Protein AF-C1MSH3-F1 (afdb_monomer_lite)

Foldseek 3Di:
DPPDCPQAQQAEDDPVDQDPAQDLDQHSGGGHAHYPPDSGGDFLQNLQVSLQHDSPDDDDDDRSVSSVCSRPDHRPVVVVVVVVVD

Secondary structure (DSSP, 8-state):
-------STTPBPPSSS--S---S---TTSS--B-TTSSSBPPHHHHHHHTT--TT----S-HHHHHHHHHHSPPHHHHHHHHH--

Structure (mmCIF, N/CA/C/O backbone):
data_AF-C1MSH3-F1
#
_entry.id   AF-C1MSH3-F1
#
loop_
_atom_site.group_PDB
_atom_site.id
_atom_site.type_symbol
_atom_site.label_atom_id
_atom_site.label_alt_id
_atom_site.label_comp_id
_atom_site.label_asym_id
_atom_site.label_entity_id
_atom_site.label_seq_id
_atom_site.pdbx_PDB_ins_code
_atom_site.Cartn_x
_atom_site.Cartn_y
_atom_site.Cartn_z
_atom_site.occupancy
_atom_site.B_iso_or_equiv
_atom_site.auth_seq_id
_atom_site.auth_comp_id
_atom_site.auth_asym_id
_atom_site.auth_atom_id
_atom_site.pdbx_PDB_model_num
ATOM 1 N N . MET A 1 1 ? -6.511 -26.747 -9.405 1.00 37.09 1 MET A N 1
ATOM 2 C CA . MET A 1 1 ? -5.099 -26.740 -8.965 1.00 37.09 1 MET A CA 1
ATOM 3 C C . MET A 1 1 ? -4.995 -25.783 -7.787 1.00 37.09 1 MET A C 1
ATOM 5 O O . MET A 1 1 ? -5.178 -24.594 -7.997 1.00 37.09 1 MET A O 1
ATOM 9 N N . LYS A 1 2 ? -4.811 -26.274 -6.554 1.00 29.62 2 LYS A N 1
ATOM 10 C CA . LYS A 1 2 ? -4.503 -25.393 -5.416 1.00 29.62 2 LYS A CA 1
ATOM 11 C C . LYS A 1 2 ? -3.073 -24.896 -5.619 1.00 29.62 2 LYS A C 1
ATOM 13 O O . LYS A 1 2 ? -2.159 -25.716 -5.591 1.00 29.62 2 LYS A O 1
ATOM 18 N N . ALA A 1 3 ? -2.893 -23.609 -5.913 1.00 43.16 3 ALA A N 1
ATOM 19 C CA . ALA A 1 3 ? -1.568 -23.004 -5.970 1.00 43.16 3 ALA A CA 1
ATOM 20 C C . ALA A 1 3 ? -0.944 -23.139 -4.576 1.00 43.16 3 ALA A C 1
ATOM 22 O O . ALA A 1 3 ? -1.463 -22.599 -3.602 1.00 43.16 3 ALA A O 1
ATOM 23 N N . GLY A 1 4 ? 0.089 -23.975 -4.481 1.00 44.59 4 GLY A N 1
ATOM 24 C CA . GLY A 1 4 ? 0.811 -24.230 -3.246 1.00 44.59 4 GLY A CA 1
ATOM 25 C C . GLY A 1 4 ? 1.413 -22.943 -2.696 1.00 44.59 4 GLY A C 1
ATOM 26 O O . GLY A 1 4 ? 1.779 -22.033 -3.434 1.00 44.59 4 GLY A O 1
ATOM 27 N N . LYS A 1 5 ? 1.474 -22.884 -1.371 1.00 50.16 5 LYS A N 1
ATOM 28 C CA . LYS A 1 5 ? 1.983 -21.782 -0.567 1.00 50.16 5 LYS A CA 1
ATOM 29 C C . LYS A 1 5 ? 3.473 -21.540 -0.848 1.00 50.16 5 LYS A C 1
ATOM 31 O O . LYS A 1 5 ? 4.327 -22.020 -0.108 1.00 50.16 5 LYS A O 1
ATOM 36 N N . ASP A 1 6 ? 3.793 -20.753 -1.872 1.00 57.78 6 ASP A N 1
ATOM 37 C CA . ASP A 1 6 ? 5.136 -20.198 -2.070 1.00 57.78 6 ASP A CA 1
ATOM 38 C C . ASP A 1 6 ? 5.351 -19.049 -1.067 1.00 57.78 6 ASP A C 1
ATOM 40 O O . ASP A 1 6 ? 5.487 -17.884 -1.428 1.00 57.78 6 ASP A O 1
ATOM 44 N N . SER A 1 7 ? 5.332 -19.338 0.237 1.00 59.56 7 SER A N 1
ATOM 45 C CA . SER A 1 7 ? 5.447 -18.327 1.305 1.00 59.56 7 SER A CA 1
ATOM 46 C C . SER A 1 7 ? 6.860 -17.741 1.473 1.00 59.56 7 SER A C 1
ATOM 48 O O . SER A 1 7 ? 7.153 -17.135 2.501 1.00 59.56 7 SER A O 1
ATOM 50 N N . GLY A 1 8 ? 7.744 -17.929 0.491 1.00 70.69 8 GLY A N 1
ATOM 51 C CA . GLY A 1 8 ? 9.159 -17.567 0.554 1.00 70.69 8 GLY A CA 1
ATOM 52 C C . GLY A 1 8 ? 9.575 -16.451 -0.405 1.00 70.69 8 GLY A C 1
ATOM 53 O O . GLY A 1 8 ? 8.761 -15.704 -0.956 1.00 70.69 8 GLY A O 1
ATOM 54 N N . CYS A 1 9 ? 10.888 -16.344 -0.600 1.00 78.19 9 CYS A N 1
ATOM 55 C CA . CYS A 1 9 ? 11.504 -15.475 -1.597 1.00 78.19 9 CYS A CA 1
ATOM 56 C C . CYS A 1 9 ? 10.914 -15.771 -2.983 1.00 78.19 9 CYS A C 1
ATOM 58 O O . CYS A 1 9 ? 10.790 -16.930 -3.366 1.00 78.19 9 CYS A O 1
ATOM 60 N N . TYR A 1 10 ? 10.569 -14.732 -3.742 1.00 84.50 10 TYR A N 1
ATOM 61 C CA . TYR A 1 10 ? 9.947 -14.845 -5.068 1.00 84.50 10 TYR A CA 1
ATOM 62 C C . TYR A 1 10 ? 8.580 -15.540 -5.086 1.00 84.50 10 TYR A C 1
ATOM 64 O O . TYR A 1 10 ? 8.093 -15.911 -6.151 1.00 84.50 10 TYR A O 1
ATOM 72 N N . GLY A 1 11 ? 7.919 -15.627 -3.932 1.00 87.56 11 GLY A N 1
ATOM 73 C CA . GLY A 1 11 ? 6.582 -16.185 -3.819 1.00 87.56 11 GLY A CA 1
ATOM 74 C C . GLY A 1 11 ? 5.509 -15.412 -4.589 1.00 87.56 11 GLY A C 1
ATOM 75 O O . GLY A 1 11 ? 5.505 -14.167 -4.623 1.00 87.56 11 GLY A O 1
ATOM 76 N N . ARG A 1 12 ? 4.569 -16.159 -5.179 1.00 89.75 12 ARG A N 1
ATOM 77 C CA . ARG A 1 12 ? 3.335 -15.628 -5.773 1.00 89.75 12 ARG A CA 1
ATOM 78 C C . ARG A 1 12 ? 2.215 -15.593 -4.745 1.00 89.75 12 ARG A C 1
ATOM 80 O O . ARG A 1 12 ? 2.067 -16.495 -3.930 1.00 89.75 12 ARG A O 1
ATOM 87 N N . LEU A 1 13 ? 1.425 -14.529 -4.800 1.00 89.81 13 LEU A N 1
ATOM 88 C CA . LEU A 1 13 ? 0.224 -14.396 -3.985 1.00 89.81 13 LEU A CA 1
ATOM 89 C C . LEU A 1 13 ? -0.890 -15.301 -4.524 1.00 89.81 13 LEU A C 1
ATOM 91 O O . LEU A 1 13 ? -0.927 -15.602 -5.718 1.00 89.81 13 LEU A O 1
ATOM 95 N N . SER A 1 14 ? -1.804 -15.697 -3.641 1.00 88.62 14 SER A N 1
ATOM 96 C CA . SER A 1 14 ? -3.042 -16.403 -3.983 1.00 88.62 14 SER A CA 1
ATOM 97 C C . SER A 1 14 ? -4.217 -15.421 -4.034 1.00 88.62 14 SER A C 1
ATOM 99 O O . SER A 1 14 ? -4.189 -14.385 -3.371 1.00 88.62 14 SER A O 1
ATOM 101 N N . TYR A 1 15 ? -5.240 -15.736 -4.830 1.00 87.81 15 TYR A N 1
ATOM 102 C CA . TYR A 1 15 ? -6.507 -14.994 -4.831 1.00 87.81 15 TYR A CA 1
ATOM 103 C C . TYR A 1 15 ? -7.431 -15.409 -3.686 1.00 87.81 15 TYR A C 1
ATOM 105 O O . TYR A 1 15 ? -8.192 -14.585 -3.188 1.00 87.81 15 TYR A O 1
ATOM 113 N N . ASP A 1 16 ? -7.359 -16.678 -3.288 1.00 91.12 16 ASP A N 1
ATOM 114 C CA . ASP A 1 16 ? -8.274 -17.277 -2.313 1.00 91.12 16 ASP A CA 1
ATOM 115 C C . ASP A 1 16 ? -7.803 -17.074 -0.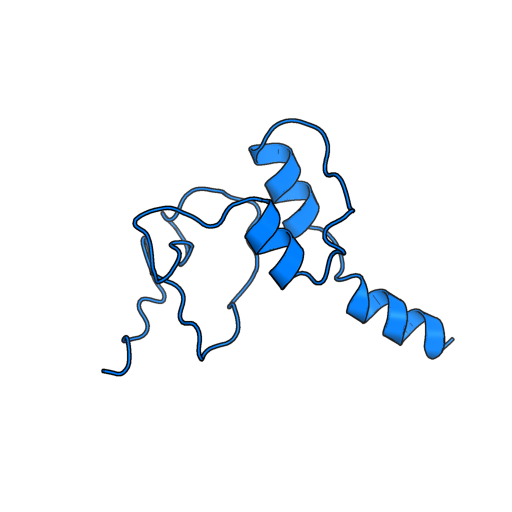867 1.00 91.12 16 ASP A C 1
ATOM 117 O O . ASP A 1 16 ? -8.555 -17.303 0.079 1.00 91.12 16 ASP A O 1
ATOM 121 N N . GLU A 1 17 ? -6.549 -16.653 -0.681 1.00 87.81 17 GLU A N 1
ATOM 122 C CA . GLU A 1 17 ? -5.944 -16.455 0.634 1.00 87.81 17 GLU A CA 1
ATOM 123 C C . GLU A 1 17 ? -5.753 -14.965 0.940 1.00 87.81 17 GLU A C 1
ATOM 125 O O . GLU A 1 17 ? -5.448 -14.172 0.042 1.00 87.81 17 GLU A O 1
ATOM 130 N N . PRO A 1 18 ? -5.885 -14.556 2.215 1.00 89.56 18 PRO A N 1
ATOM 131 C CA . PRO A 1 18 ? -5.595 -13.189 2.606 1.00 89.56 18 PRO A CA 1
ATOM 132 C C . PRO A 1 18 ? -4.120 -12.856 2.368 1.00 89.56 18 PRO A C 1
ATOM 134 O O . PRO A 1 18 ? -3.223 -13.687 2.525 1.00 89.56 18 PRO A O 1
ATOM 137 N N . HIS A 1 19 ? -3.859 -11.592 2.041 1.00 88.56 19 HIS A N 1
ATOM 138 C CA . HIS A 1 19 ? -2.491 -11.113 1.910 1.00 88.56 19 HIS A CA 1
ATOM 139 C C . HIS A 1 19 ? -1.761 -11.218 3.265 1.00 88.56 19 HIS A C 1
ATOM 141 O O . HIS A 1 19 ? -2.291 -10.712 4.254 1.00 88.56 19 HIS A O 1
ATOM 147 N N . PRO A 1 20 ? -0.535 -11.779 3.338 1.00 86.06 20 PRO A N 1
ATOM 148 C CA . PRO A 1 20 ? 0.148 -12.016 4.613 1.00 86.06 20 PRO A CA 1
ATOM 149 C C . PRO A 1 20 ? 0.444 -10.720 5.380 1.00 86.06 20 PRO A C 1
ATOM 151 O O . PRO A 1 20 ? -0.039 -10.515 6.487 1.00 86.06 20 PRO A O 1
ATOM 154 N N . THR A 1 21 ? 1.230 -9.809 4.803 1.00 89.25 21 THR A N 1
ATOM 155 C CA . THR A 1 21 ? 1.481 -8.465 5.353 1.00 89.25 21 THR A CA 1
ATOM 156 C C . THR A 1 21 ? 1.936 -7.543 4.231 1.00 89.25 21 THR A C 1
ATOM 158 O O . THR A 1 21 ? 2.745 -7.933 3.395 1.00 89.25 21 THR A O 1
ATOM 161 N N . VAL A 1 22 ? 1.421 -6.316 4.165 1.00 91.00 22 VAL A N 1
ATOM 162 C CA . VAL A 1 22 ? 1.836 -5.363 3.126 1.00 91.00 22 VAL A CA 1
ATOM 163 C C . VAL A 1 22 ? 3.203 -4.779 3.481 1.00 91.00 22 VAL A C 1
ATOM 165 O O . VAL A 1 22 ? 3.335 -4.033 4.442 1.00 91.00 22 VAL A O 1
ATOM 168 N N . HIS A 1 23 ? 4.223 -5.099 2.685 1.00 90.94 23 HIS A N 1
ATOM 169 C CA . HIS A 1 23 ? 5.597 -4.660 2.936 1.00 90.94 23 HIS A CA 1
ATOM 170 C C . HIS A 1 23 ? 5.961 -3.356 2.217 1.00 90.94 23 HIS A C 1
ATOM 172 O O . HIS A 1 23 ? 5.517 -3.086 1.092 1.00 90.94 23 HIS A O 1
ATOM 178 N N . SER A 1 24 ? 6.870 -2.600 2.835 1.00 90.38 24 SER A N 1
ATOM 179 C CA . SER A 1 24 ? 7.399 -1.318 2.347 1.00 90.38 24 SER A CA 1
ATOM 180 C C . SER A 1 24 ? 8.343 -1.451 1.150 1.00 90.38 24 SER A C 1
ATOM 182 O O . SER A 1 24 ? 8.691 -0.453 0.521 1.00 90.38 24 SER A O 1
ATOM 184 N N . TYR A 1 25 ? 8.781 -2.670 0.831 1.00 85.38 25 TYR A N 1
ATOM 185 C CA . TYR A 1 25 ? 9.725 -2.942 -0.246 1.00 85.38 25 TYR A CA 1
ATOM 186 C C . TYR A 1 25 ? 9.013 -3.425 -1.509 1.00 85.38 25 TYR A C 1
ATOM 188 O O . TYR A 1 25 ? 7.954 -4.055 -1.475 1.00 85.38 25 TYR A O 1
ATOM 196 N N . HIS A 1 26 ? 9.616 -3.111 -2.651 1.00 81.75 26 HIS A N 1
ATOM 197 C CA . HIS A 1 26 ? 9.154 -3.540 -3.969 1.00 81.75 26 HIS A CA 1
ATOM 198 C C . HIS A 1 26 ? 9.846 -4.822 -4.448 1.00 81.75 26 HIS A C 1
ATOM 200 O O . HIS A 1 26 ? 9.525 -5.308 -5.523 1.00 81.75 26 HIS A O 1
ATOM 206 N N . LYS A 1 27 ? 10.828 -5.340 -3.702 1.00 85.00 27 LYS A N 1
ATOM 207 C CA . LYS A 1 27 ? 11.644 -6.479 -4.124 1.00 85.00 27 LYS A CA 1
ATOM 208 C C . LYS A 1 27 ? 11.116 -7.781 -3.517 1.00 85.00 27 LYS A C 1
ATOM 210 O O . LYS A 1 27 ? 10.895 -7.812 -2.310 1.00 85.00 27 LYS A O 1
ATOM 215 N N . PRO A 1 28 ? 11.013 -8.869 -4.296 1.00 82.88 28 PRO A N 1
ATOM 216 C CA . PRO A 1 28 ? 10.453 -10.136 -3.827 1.00 82.88 28 PRO A CA 1
ATOM 217 C C . PRO A 1 28 ? 11.440 -11.015 -3.039 1.00 82.88 28 PRO A C 1
ATOM 219 O O . PRO A 1 28 ? 11.167 -12.181 -2.791 1.00 82.88 28 PRO A O 1
ATOM 222 N N . HIS A 1 29 ? 12.602 -10.491 -2.645 1.00 83.69 29 HIS A N 1
ATOM 223 C CA . HIS A 1 29 ? 13.711 -11.296 -2.115 1.00 83.69 29 HIS A CA 1
ATOM 224 C C . HIS A 1 29 ? 13.458 -11.868 -0.718 1.00 83.69 29 HIS A C 1
ATOM 226 O O . HIS A 1 29 ? 14.183 -12.762 -0.312 1.00 83.69 29 HIS A O 1
ATOM 232 N N . TRP A 1 30 ? 12.482 -11.336 0.018 1.00 80.75 30 TRP A N 1
ATOM 233 C CA . TRP A 1 30 ? 12.263 -11.676 1.429 1.00 80.75 30 TRP A CA 1
ATOM 234 C C . TRP A 1 30 ? 10.826 -12.083 1.740 1.00 80.75 30 TRP A C 1
ATOM 236 O O . TRP A 1 30 ? 10.540 -12.520 2.847 1.00 80.75 30 TRP A O 1
ATOM 246 N N . HIS A 1 31 ? 9.909 -11.892 0.792 1.00 82.38 31 HIS A N 1
ATOM 247 C CA . HIS A 1 31 ? 8.491 -12.139 0.998 1.00 82.38 31 HIS A CA 1
ATOM 248 C C . HIS A 1 31 ? 7.775 -12.360 -0.341 1.00 82.38 31 HIS A C 1
ATOM 250 O O . HIS A 1 31 ? 8.191 -11.800 -1.371 1.00 82.38 31 HIS A O 1
ATOM 256 N N . PRO A 1 32 ? 6.647 -13.090 -0.331 1.00 85.75 32 PRO A N 1
ATOM 257 C CA . PRO A 1 32 ? 5.774 -13.170 -1.487 1.00 85.75 32 PRO A CA 1
ATOM 258 C C . PRO A 1 32 ? 5.285 -11.767 -1.856 1.00 85.75 32 PRO A C 1
ATOM 260 O O . PRO A 1 32 ? 4.921 -10.947 -1.010 1.00 85.75 32 PRO A O 1
ATOM 263 N N . SER A 1 33 ? 5.367 -11.442 -3.137 1.00 87.62 33 SER A N 1
ATOM 264 C CA . SER A 1 33 ? 4.949 -10.129 -3.653 1.00 87.62 33 SER A CA 1
ATOM 265 C C . SER A 1 33 ? 4.634 -10.129 -5.139 1.00 87.62 33 SER A C 1
ATOM 267 O O . SER A 1 33 ? 4.232 -9.088 -5.668 1.00 87.62 33 SER A O 1
ATOM 269 N N . LEU A 1 34 ? 4.805 -11.272 -5.807 1.00 90.88 34 LEU A N 1
ATOM 270 C CA . LEU A 1 34 ? 4.427 -11.436 -7.197 1.00 90.88 34 LEU A CA 1
ATOM 271 C C . LEU A 1 34 ? 2.916 -11.603 -7.305 1.00 90.88 34 LEU A C 1
ATOM 273 O O . LEU A 1 34 ? 2.297 -12.322 -6.517 1.00 90.88 34 LEU A O 1
ATOM 277 N N . VAL A 1 35 ? 2.328 -10.936 -8.293 1.00 91.06 35 VAL A N 1
ATOM 278 C CA . VAL A 1 35 ? 0.901 -11.096 -8.570 1.00 91.06 35 VAL A CA 1
ATOM 279 C C . VAL A 1 35 ? 0.631 -12.480 -9.180 1.00 91.06 35 VAL A C 1
ATOM 281 O O . VAL A 1 35 ? 1.473 -12.994 -9.921 1.00 91.06 35 VAL A O 1
ATOM 284 N N . PRO A 1 36 ? -0.536 -13.095 -8.913 1.00 90.00 36 PRO A N 1
ATOM 285 C CA . PRO A 1 36 ? -0.811 -14.461 -9.367 1.00 90.00 36 PRO A CA 1
ATOM 286 C C . PRO A 1 36 ? -0.756 -14.606 -10.899 1.00 90.00 36 PRO A C 1
ATOM 288 O O . PRO A 1 36 ? -0.254 -15.596 -11.429 1.00 90.00 36 PRO A O 1
ATOM 291 N N . TYR A 1 37 ? -1.230 -13.580 -11.608 1.00 88.62 37 TYR A N 1
ATOM 292 C CA . TYR A 1 37 ? -1.534 -13.602 -13.040 1.00 88.62 37 TYR A CA 1
ATOM 293 C C . TYR A 1 37 ? -0.435 -13.025 -13.945 1.00 88.62 37 TYR A C 1
ATOM 295 O O . TYR A 1 37 ? -0.544 -13.115 -15.164 1.00 88.62 37 TYR A O 1
ATOM 303 N N . ALA A 1 38 ? 0.615 -12.412 -13.389 1.00 88.69 38 ALA A N 1
ATOM 304 C CA . ALA A 1 38 ? 1.658 -11.761 -14.181 1.00 88.69 38 ALA A CA 1
ATOM 305 C C . ALA A 1 38 ? 3.037 -11.857 -13.505 1.00 88.69 38 ALA A C 1
ATOM 307 O O . ALA A 1 38 ? 3.124 -11.817 -12.278 1.00 88.69 38 ALA A O 1
ATOM 30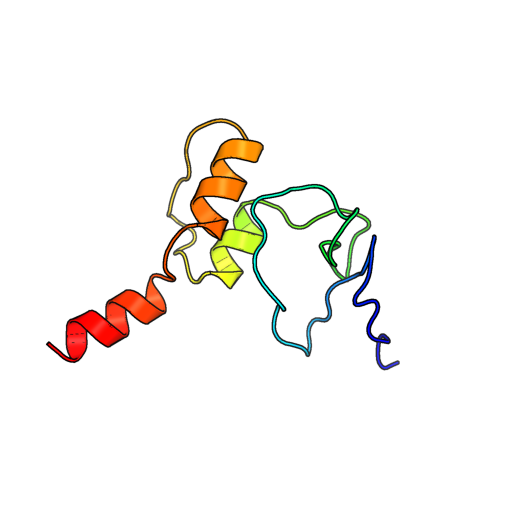8 N N . PRO A 1 39 ? 4.137 -11.935 -14.278 1.00 89.56 39 PRO A N 1
ATOM 309 C CA . PRO A 1 39 ? 5.499 -12.033 -13.749 1.00 89.56 39 PRO A CA 1
ATOM 310 C C . PRO A 1 39 ? 6.024 -10.664 -13.279 1.00 89.56 39 PRO A C 1
ATOM 312 O O . PRO A 1 39 ? 7.040 -10.165 -13.753 1.00 89.56 39 PRO A O 1
ATOM 315 N N . ARG A 1 40 ? 5.307 -10.020 -12.356 1.00 91.56 40 ARG A N 1
ATOM 316 C CA . ARG A 1 40 ? 5.681 -8.730 -11.765 1.00 91.56 40 ARG A CA 1
ATOM 317 C C . ARG A 1 40 ? 5.292 -8.667 -10.295 1.00 91.56 40 ARG A C 1
ATOM 319 O O . ARG A 1 40 ? 4.407 -9.390 -9.844 1.00 91.56 40 ARG A O 1
ATOM 326 N N . VAL A 1 41 ? 5.908 -7.746 -9.563 1.00 92.06 41 VAL A N 1
ATOM 327 C CA . VAL A 1 41 ? 5.476 -7.416 -8.201 1.00 92.06 41 VAL A CA 1
ATOM 328 C C . VAL A 1 41 ? 4.190 -6.592 -8.206 1.00 92.06 41 VAL A C 1
ATOM 330 O O . VAL A 1 41 ? 3.857 -5.931 -9.198 1.00 92.06 41 VAL A O 1
ATOM 333 N N . MET A 1 42 ? 3.470 -6.617 -7.086 1.00 92.62 42 MET A N 1
ATOM 334 C CA . MET A 1 42 ? 2.334 -5.726 -6.864 1.00 92.62 42 MET A CA 1
ATOM 335 C C . MET A 1 42 ? 2.743 -4.267 -6.999 1.00 92.62 42 MET A C 1
ATOM 337 O O . MET A 1 42 ? 3.709 -3.833 -6.378 1.00 92.62 42 MET A O 1
ATOM 341 N N . SER A 1 43 ? 1.948 -3.517 -7.747 1.00 94.50 43 SER A N 1
ATOM 342 C CA . SER A 1 43 ? 2.022 -2.069 -7.871 1.00 94.50 43 SER A CA 1
ATOM 343 C C . SER A 1 43 ? 1.657 -1.364 -6.561 1.00 94.50 43 SER A C 1
ATOM 345 O O . SER A 1 43 ? 1.014 -1.923 -5.667 1.00 94.50 43 SER A O 1
ATOM 347 N N . VAL A 1 44 ? 1.991 -0.073 -6.486 1.00 95.94 44 VAL A N 1
ATOM 348 C CA . VAL A 1 44 ? 1.553 0.825 -5.405 1.00 95.94 44 VAL A CA 1
ATOM 349 C C . VAL A 1 44 ? 0.033 0.759 -5.228 1.00 95.94 44 VAL A C 1
ATOM 351 O O . VAL A 1 44 ? -0.460 0.716 -4.104 1.00 95.94 44 VAL A O 1
ATOM 354 N N . ARG A 1 45 ? -0.731 0.713 -6.327 1.00 96.50 45 ARG A N 1
ATOM 355 C CA . ARG A 1 45 ? -2.196 0.728 -6.262 1.00 96.50 45 ARG A CA 1
ATOM 356 C C . ARG A 1 45 ? -2.795 -0.580 -5.773 1.00 96.50 45 ARG A C 1
ATOM 358 O O . ARG A 1 45 ? -3.727 -0.542 -4.981 1.00 96.50 45 ARG A O 1
ATOM 365 N N . GLU A 1 46 ? -2.240 -1.715 -6.177 1.00 95.19 46 GLU A N 1
ATOM 366 C CA . GLU A 1 46 ? -2.675 -3.019 -5.662 1.00 95.19 46 GLU A CA 1
ATOM 367 C C . GLU A 1 46 ? -2.445 -3.118 -4.149 1.00 95.19 46 GLU A C 1
ATOM 369 O O . GLU A 1 46 ? -3.361 -3.479 -3.414 1.00 95.19 46 GLU A O 1
ATOM 374 N N . LYS A 1 47 ? -1.277 -2.682 -3.657 1.00 94.62 47 LYS A N 1
ATOM 375 C CA . LYS A 1 47 ? -1.013 -2.636 -2.210 1.00 94.62 47 LYS A CA 1
ATOM 376 C C . LYS A 1 47 ? -1.929 -1.668 -1.463 1.00 94.62 47 LYS A C 1
ATOM 378 O O . LYS A 1 47 ? -2.382 -1.985 -0.367 1.00 94.62 47 LYS A O 1
ATOM 383 N N . ALA A 1 48 ? -2.216 -0.503 -2.044 1.00 96.94 48 ALA A N 1
ATOM 384 C CA . ALA A 1 48 ? -3.127 0.470 -1.449 1.00 96.94 48 ALA A CA 1
ATOM 385 C C . ALA A 1 48 ? -4.545 -0.101 -1.284 1.00 96.94 48 ALA A C 1
ATOM 387 O O . ALA A 1 48 ? -5.155 0.078 -0.232 1.00 96.94 48 ALA A O 1
ATOM 388 N N . ARG A 1 49 ? -5.040 -0.841 -2.286 1.00 95.75 49 ARG A N 1
ATOM 389 C CA . ARG A 1 49 ? -6.344 -1.518 -2.218 1.00 95.75 49 ARG A CA 1
ATOM 390 C C . ARG A 1 49 ? -6.387 -2.579 -1.128 1.00 95.75 49 ARG A C 1
ATOM 392 O O . ARG A 1 49 ? -7.358 -2.621 -0.384 1.00 95.75 49 ARG A O 1
ATOM 399 N N . ILE A 1 50 ? -5.322 -3.371 -0.986 1.00 94.12 50 ILE A N 1
ATOM 400 C CA . ILE A 1 50 ? -5.204 -4.361 0.098 1.00 94.12 50 ILE A CA 1
ATOM 401 C C . ILE A 1 50 ? -5.269 -3.679 1.472 1.00 94.12 50 ILE A C 1
ATOM 403 O O . ILE A 1 50 ? -5.938 -4.178 2.368 1.00 94.12 50 ILE A O 1
ATOM 407 N N . GLN A 1 51 ? -4.638 -2.511 1.634 1.00 95.38 51 GLN A N 1
ATOM 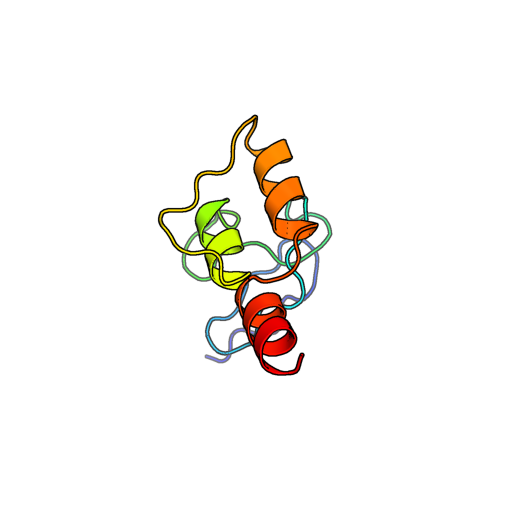408 C CA . GLN A 1 51 ? -4.739 -1.708 2.861 1.00 95.38 51 GLN A CA 1
ATOM 409 C C . GLN A 1 51 ? -6.095 -0.997 3.044 1.00 95.38 51 GLN A C 1
ATOM 411 O O . GLN A 1 51 ? -6.325 -0.366 4.075 1.00 95.38 51 GLN A O 1
ATOM 416 N N . GLY A 1 52 ? -7.015 -1.078 2.079 1.00 96.12 52 GLY A N 1
ATOM 417 C CA . GLY A 1 52 ? -8.327 -0.433 2.153 1.00 96.12 52 GLY A CA 1
ATOM 418 C C . GLY A 1 52 ? -8.308 1.068 1.853 1.00 96.12 52 GLY A C 1
ATOM 419 O O . GLY A 1 52 ? -9.243 1.779 2.230 1.00 96.12 52 GLY A O 1
ATOM 420 N N . PHE A 1 53 ? -7.265 1.575 1.187 1.00 97.38 53 PHE A N 1
ATOM 421 C CA . PHE A 1 53 ? -7.260 2.954 0.701 1.00 97.38 53 PHE A CA 1
ATOM 422 C C . PHE A 1 53 ? -8.256 3.137 -0.445 1.00 97.38 53 PHE A C 1
ATOM 424 O O . PHE A 1 53 ? -8.343 2.280 -1.327 1.00 97.38 53 PHE A O 1
ATOM 431 N N . PRO A 1 54 ? -8.975 4.273 -0.493 1.00 96.25 54 PRO A N 1
ATOM 432 C CA . PRO A 1 54 ? -9.832 4.569 -1.626 1.00 96.25 54 PRO A CA 1
ATOM 433 C C . PRO A 1 54 ? -8.980 4.811 -2.878 1.00 96.25 54 PRO A C 1
ATOM 435 O O . PRO A 1 54 ? -7.931 5.455 -2.813 1.00 96.25 54 PRO A O 1
ATOM 438 N N . ASP A 1 55 ? -9.455 4.357 -4.039 1.00 96.56 55 ASP A N 1
ATOM 439 C CA . ASP A 1 55 ? -8.694 4.425 -5.296 1.00 96.56 55 ASP A CA 1
ATOM 440 C C . ASP A 1 55 ? -8.298 5.854 -5.695 1.00 96.56 55 ASP A C 1
ATOM 442 O O . ASP A 1 55 ? -7.229 6.052 -6.269 1.00 96.56 55 ASP A O 1
ATOM 446 N N . ARG A 1 56 ? -9.099 6.850 -5.294 1.00 97.06 56 ARG A N 1
ATOM 447 C CA . ARG A 1 56 ? -8.824 8.285 -5.485 1.00 97.06 56 ARG A CA 1
ATOM 448 C C . ARG A 1 56 ? -7.690 8.846 -4.615 1.00 97.06 56 ARG A C 1
ATOM 450 O O . ARG A 1 56 ? -7.304 9.994 -4.802 1.00 97.06 56 ARG A O 1
ATOM 457 N N . PHE A 1 57 ? -7.182 8.094 -3.636 1.00 96.88 57 PHE A N 1
ATOM 458 C CA . PHE A 1 57 ? -6.102 8.560 -2.766 1.00 96.88 57 PHE A CA 1
ATOM 459 C C . PHE A 1 57 ? -4.762 8.559 -3.509 1.00 96.88 57 PHE A C 1
ATOM 461 O O . PHE A 1 57 ? -4.292 7.512 -3.973 1.00 96.88 57 PHE A O 1
ATOM 468 N N . VAL A 1 58 ? -4.125 9.727 -3.587 1.00 96.62 58 VAL A N 1
ATOM 469 C CA . VAL A 1 58 ? -2.864 9.930 -4.310 1.00 96.62 58 VAL A CA 1
ATOM 470 C C . VAL A 1 58 ? -1.690 9.918 -3.331 1.00 96.62 58 VAL A C 1
ATOM 472 O O . VAL A 1 58 ? -1.561 10.817 -2.503 1.00 96.62 58 VAL A O 1
ATOM 475 N N . PHE A 1 59 ? -0.805 8.925 -3.456 1.00 97.19 59 PHE A N 1
ATOM 476 C CA . PHE A 1 59 ? 0.484 8.915 -2.755 1.00 97.19 59 PHE A CA 1
ATOM 477 C C . PHE A 1 59 ? 1.503 9.728 -3.557 1.00 97.19 59 PHE A C 1
ATOM 479 O O . PHE A 1 59 ? 1.563 9.613 -4.781 1.00 97.19 59 PHE A O 1
ATOM 486 N N . LYS A 1 60 ? 2.310 10.543 -2.874 1.00 97.69 60 LYS A N 1
ATOM 487 C CA . LYS A 1 60 ? 3.308 11.427 -3.501 1.00 97.69 60 LYS A CA 1
ATOM 488 C C . LYS A 1 60 ? 4.733 10.912 -3.281 1.00 97.69 60 LYS A C 1
ATOM 490 O O . LYS A 1 60 ? 4.982 10.132 -2.365 1.00 97.69 60 LYS A O 1
ATOM 495 N N . GLY A 1 61 ? 5.670 11.385 -4.102 1.00 97.25 61 GLY A N 1
ATOM 496 C CA . GLY A 1 61 ? 7.088 11.017 -4.032 1.00 97.25 61 GLY A CA 1
ATOM 497 C C . GLY A 1 61 ? 7.450 9.835 -4.931 1.00 97.25 61 GLY A C 1
ATOM 498 O O . GLY A 1 61 ? 6.672 9.431 -5.794 1.00 97.25 61 GLY A O 1
ATOM 499 N N . THR A 1 62 ? 8.645 9.280 -4.742 1.00 96.81 62 THR A N 1
ATOM 500 C CA . THR A 1 62 ? 9.135 8.142 -5.532 1.00 96.81 62 THR A CA 1
ATOM 501 C C . THR A 1 62 ? 8.324 6.878 -5.256 1.00 96.81 62 THR A C 1
ATOM 503 O O . THR A 1 62 ? 7.743 6.717 -4.184 1.00 96.81 62 THR A O 1
ATOM 506 N N . VAL A 1 63 ? 8.334 5.923 -6.187 1.00 94.31 63 VAL A N 1
ATOM 507 C CA . VAL A 1 63 ? 7.637 4.633 -6.029 1.00 94.31 63 VAL A CA 1
ATOM 508 C C . VAL A 1 63 ? 8.010 3.935 -4.710 1.00 94.31 63 VAL A C 1
ATOM 510 O O . VAL A 1 63 ? 7.140 3.427 -4.006 1.00 94.31 63 VAL A O 1
ATOM 513 N N . HIS A 1 64 ? 9.287 3.973 -4.317 1.00 93.81 64 HIS A N 1
ATOM 514 C CA . HIS A 1 64 ? 9.752 3.416 -3.040 1.00 93.81 64 HIS A CA 1
ATOM 515 C C . HIS A 1 64 ? 9.180 4.152 -1.821 1.00 93.81 64 HIS A C 1
ATOM 517 O O . HIS A 1 64 ? 8.775 3.522 -0.845 1.00 93.81 64 HIS A O 1
ATOM 523 N N . GLN A 1 65 ? 9.103 5.484 -1.874 1.00 96.44 65 GLN A N 1
ATOM 524 C CA . GLN A 1 65 ? 8.472 6.280 -0.817 1.00 96.44 65 GLN A CA 1
ATOM 525 C C . GLN A 1 65 ? 6.969 6.006 -0.724 1.00 96.44 65 GLN A C 1
ATOM 527 O O . GLN A 1 65 ? 6.435 5.938 0.380 1.00 96.44 65 GLN A O 1
ATOM 532 N N . GLN A 1 66 ? 6.292 5.809 -1.856 1.00 97.19 66 GLN A N 1
ATOM 533 C CA . GLN A 1 66 ? 4.871 5.466 -1.883 1.00 97.19 66 GLN A CA 1
ATOM 534 C C . GLN A 1 66 ? 4.619 4.079 -1.270 1.00 97.19 66 GLN A C 1
ATOM 536 O O . GLN A 1 66 ? 3.696 3.922 -0.475 1.00 97.19 66 GLN A O 1
ATOM 541 N N . TYR A 1 67 ? 5.474 3.085 -1.548 1.00 95.69 67 TYR A N 1
ATOM 542 C CA . TYR A 1 67 ? 5.394 1.783 -0.875 1.00 95.69 67 TYR A CA 1
ATOM 543 C C . TYR A 1 67 ? 5.544 1.894 0.644 1.00 95.69 67 TYR A C 1
ATOM 545 O O . TYR A 1 67 ? 4.776 1.270 1.375 1.00 95.69 67 TYR A O 1
ATOM 553 N N . LYS A 1 68 ? 6.497 2.707 1.119 1.00 96.19 68 LYS A N 1
ATOM 554 C CA . LYS A 1 68 ? 6.670 2.986 2.55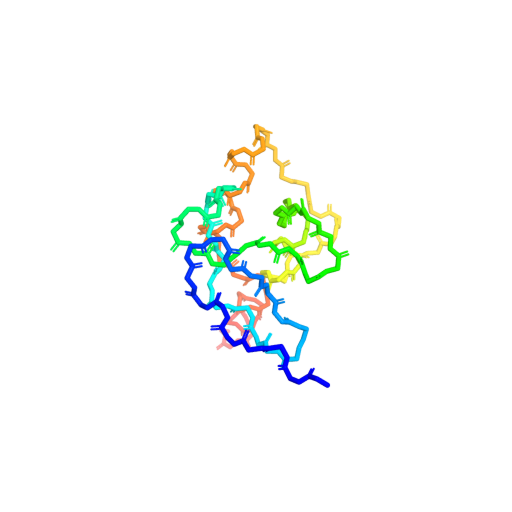2 1.00 96.19 68 LYS A CA 1
ATOM 555 C C . LYS A 1 68 ? 5.439 3.649 3.167 1.00 96.19 68 LYS A C 1
ATOM 557 O O . LYS A 1 68 ? 5.025 3.236 4.243 1.00 96.19 68 LYS A O 1
ATOM 562 N N . GLN A 1 69 ? 4.849 4.635 2.489 1.00 97.38 69 GLN A N 1
ATOM 563 C CA . GLN A 1 69 ? 3.631 5.303 2.960 1.00 97.38 69 GLN A CA 1
ATOM 564 C C . GLN A 1 69 ? 2.481 4.311 3.151 1.00 97.38 69 GLN A C 1
ATOM 566 O O . GLN A 1 69 ? 1.814 4.365 4.173 1.00 97.38 69 GLN A O 1
ATOM 571 N N . ILE A 1 70 ? 2.274 3.386 2.209 1.00 96.81 70 ILE A N 1
ATOM 572 C CA . ILE A 1 70 ? 1.188 2.398 2.301 1.00 96.81 70 ILE A CA 1
ATOM 573 C C . ILE A 1 70 ? 1.443 1.385 3.417 1.00 96.81 70 ILE A C 1
ATOM 575 O O . ILE A 1 70 ? 0.540 1.094 4.192 1.00 96.81 70 ILE A O 1
ATOM 579 N N . ALA A 1 71 ? 2.651 0.826 3.484 1.00 94.38 71 ALA A N 1
ATOM 580 C CA . ALA A 1 71 ? 2.968 -0.244 4.425 1.00 94.38 71 ALA A CA 1
ATOM 581 C C . ALA A 1 71 ? 2.989 0.227 5.885 1.00 94.38 71 ALA A C 1
ATOM 583 O O . ALA A 1 71 ? 2.609 -0.526 6.774 1.00 94.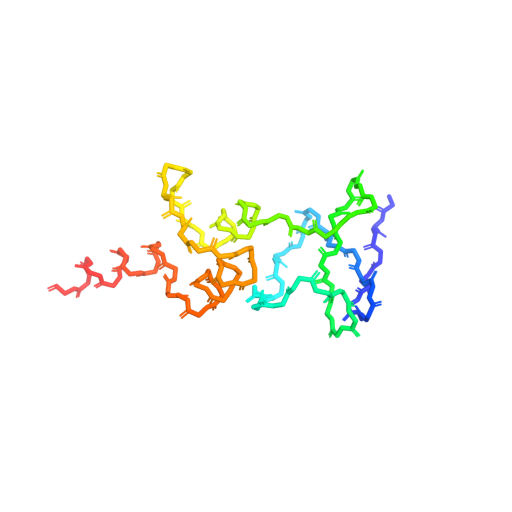38 71 ALA A O 1
ATOM 584 N N . ASN A 1 72 ? 3.416 1.469 6.123 1.00 95.62 72 ASN A N 1
ATOM 585 C CA . ASN A 1 72 ? 3.484 2.041 7.466 1.00 95.62 72 ASN A CA 1
ATOM 586 C C . ASN A 1 72 ? 2.172 2.714 7.899 1.00 95.62 72 ASN A C 1
ATOM 588 O O . ASN A 1 72 ? 2.067 3.153 9.042 1.00 95.62 72 ASN A O 1
ATOM 592 N N . ALA A 1 73 ? 1.201 2.867 6.997 1.00 95.94 73 ALA A N 1
ATOM 593 C CA . ALA A 1 73 ? -0.072 3.479 7.336 1.00 95.94 73 ALA A CA 1
ATOM 594 C C . ALA A 1 73 ? -0.996 2.501 8.066 1.00 95.94 73 ALA A C 1
ATOM 596 O O . ALA A 1 73 ? -0.961 1.290 7.857 1.00 95.94 73 ALA A O 1
ATOM 597 N N . VAL A 1 74 ? -1.885 3.063 8.882 1.00 95.50 74 VAL A N 1
ATOM 598 C CA . VAL A 1 74 ? -3.025 2.336 9.441 1.00 95.50 74 VAL A CA 1
ATOM 599 C C . VAL A 1 74 ? -4.107 2.220 8.367 1.00 95.50 74 VAL A C 1
ATOM 601 O O . VAL A 1 74 ? -4.387 3.192 7.661 1.00 95.50 74 VAL A O 1
ATOM 604 N N . SER A 1 75 ? -4.730 1.045 8.251 1.00 94.69 75 SER A N 1
ATOM 605 C CA . SER A 1 75 ? -5.830 0.835 7.306 1.00 94.69 75 SER A CA 1
ATOM 606 C C . SER A 1 75 ? -6.974 1.830 7.562 1.00 94.69 75 SER A C 1
ATOM 608 O O . SER A 1 75 ? -7.489 1.887 8.686 1.00 94.69 75 SER A O 1
ATOM 610 N N . PRO A 1 76 ? -7.457 2.563 6.537 1.00 95.25 76 PRO A N 1
ATOM 611 C CA . PRO A 1 76 ? -8.573 3.496 6.698 1.00 95.25 76 PRO A CA 1
ATOM 612 C C . PRO A 1 76 ? -9.855 2.837 7.215 1.00 95.25 76 PRO A C 1
ATOM 614 O O . PRO A 1 76 ? -10.642 3.478 7.913 1.00 95.25 76 PRO A O 1
ATOM 617 N N . GLN A 1 77 ? -10.075 1.558 6.891 1.00 94.12 77 GLN A N 1
ATOM 618 C CA . GLN A 1 77 ? -11.238 0.811 7.372 1.00 94.12 77 GLN A CA 1
ATOM 619 C C . GLN A 1 77 ? -11.170 0.578 8.884 1.00 94.12 77 GLN A C 1
ATOM 621 O O . GLN A 1 77 ? -12.173 0.772 9.572 1.00 94.12 77 GLN A O 1
ATOM 626 N N . LEU A 1 78 ? -9.983 0.243 9.403 1.00 94.94 78 LEU A N 1
ATOM 627 C CA . LEU A 1 78 ? -9.753 0.081 10.837 1.00 94.94 78 LEU A CA 1
ATOM 628 C C . LEU A 1 78 ? -9.954 1.407 11.577 1.00 94.94 78 LEU A C 1
ATOM 630 O O . LEU A 1 78 ? -10.711 1.459 12.544 1.00 94.94 78 LEU A O 1
ATOM 634 N N . THR A 1 79 ? -9.351 2.495 11.089 1.00 95.19 79 THR A N 1
ATOM 635 C CA . THR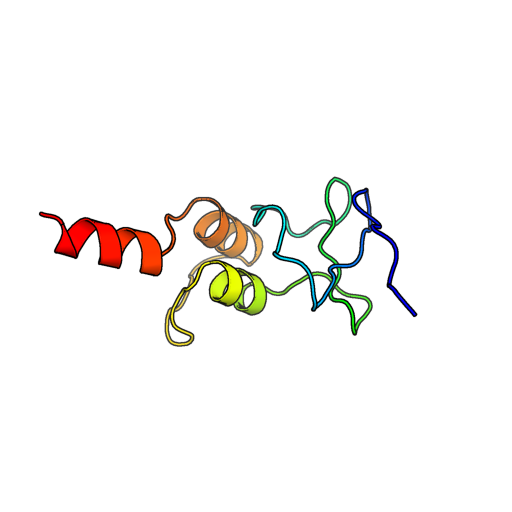 A 1 79 ? -9.526 3.828 11.688 1.00 95.19 79 THR A CA 1
ATOM 636 C C . THR A 1 79 ? -10.993 4.255 11.696 1.00 95.19 79 THR A C 1
ATOM 638 O O . THR A 1 79 ? -11.463 4.805 12.686 1.00 95.19 79 THR A O 1
ATOM 641 N N . LYS A 1 80 ? -11.748 3.966 10.629 1.00 95.94 80 LYS A N 1
ATOM 642 C CA . LYS A 1 80 ? -13.186 4.262 10.559 1.00 95.94 80 LYS A CA 1
ATOM 643 C C . LYS A 1 80 ? -13.998 3.477 11.592 1.00 95.94 80 LYS A C 1
ATOM 645 O O . LYS A 1 80 ? -14.950 4.026 12.137 1.00 95.94 80 LYS A O 1
ATOM 650 N N . ALA A 1 81 ? -13.668 2.208 11.827 1.00 96.25 81 ALA A N 1
ATOM 651 C CA . ALA A 1 81 ? -14.334 1.400 12.847 1.00 96.25 81 ALA A CA 1
ATOM 652 C C . ALA A 1 81 ? -14.037 1.936 14.255 1.00 96.25 81 ALA A C 1
ATOM 654 O O . ALA A 1 81 ? -14.968 2.143 15.026 1.00 96.25 81 ALA A O 1
ATOM 655 N N . LEU A 1 82 ? -12.770 2.253 14.539 1.00 96.62 82 LEU A N 1
ATOM 656 C CA . LEU A 1 82 ? -12.350 2.839 15.813 1.00 96.62 82 LEU A CA 1
ATOM 657 C C . LEU A 1 82 ? -13.004 4.206 16.070 1.00 96.62 82 LEU A C 1
ATOM 659 O O . LEU A 1 82 ? -13.493 4.467 17.159 1.00 96.62 82 LEU A O 1
ATOM 663 N N . ALA A 1 83 ? -13.071 5.071 15.058 1.00 95.88 83 ALA A N 1
ATOM 664 C CA . ALA A 1 83 ? -13.696 6.387 15.185 1.00 95.88 83 ALA A CA 1
ATOM 665 C C . ALA A 1 83 ? -15.211 6.328 15.452 1.00 95.88 83 ALA A C 1
ATOM 667 O O . ALA A 1 83 ? -15.783 7.323 15.869 1.00 95.88 83 ALA A O 1
ATOM 668 N N . ARG A 1 84 ? -15.871 5.193 15.180 1.00 96.69 84 ARG A N 1
ATOM 669 C CA . ARG A 1 84 ? -17.297 4.976 15.484 1.00 96.69 84 ARG A CA 1
ATOM 670 C C . ARG A 1 84 ? -17.537 4.415 16.884 1.00 96.69 84 ARG A C 1
ATOM 672 O O . ARG A 1 84 ? -18.684 4.393 17.313 1.00 96.69 84 ARG A O 1
ATOM 679 N N . SER A 1 85 ? -16.504 3.877 17.532 1.00 95.44 85 SER A N 1
ATOM 680 C CA . SER A 1 85 ? -16.597 3.325 18.889 1.00 95.44 85 SER A CA 1
ATOM 681 C C . SER A 1 85 ? -16.237 4.337 19.977 1.00 95.44 85 SER A C 1
ATOM 683 O O . SER A 1 85 ? -16.274 3.988 21.153 1.00 95.44 85 SER A O 1
ATOM 685 N N . ILE A 1 86 ? -15.829 5.540 19.575 1.00 87.56 86 ILE A N 1
ATOM 686 C CA . ILE A 1 86 ? -15.617 6.709 20.433 1.00 87.56 86 ILE A CA 1
ATOM 687 C C . ILE A 1 86 ? -16.863 7.580 20.303 1.00 87.56 86 ILE A C 1
ATOM 689 O O . ILE A 1 86 ? -17.331 8.077 21.347 1.00 87.56 86 ILE A O 1
#

Radius of gyration: 14.04 Å; chains: 1; bounding box: 31×38×35 Å

pLDDT: mean 88.21, std 13.86, range [29.62, 97.69]

Sequence (86 aa):
MKAGKDSGCYGRLSYDEPHPTVHSYHKPHWHPSLVPYAPRVMSVREKARIQGFPDRFVFKGTVHQQYKQIANAVSPQLTKALARSI

InterPro domains:
  IPR001525 C-5 cytosine methyltransferase [PF00145] (31-86)
  IPR029063 S-adenosyl-L-methionine-dependent methyltransferase superfamily [SSF53335] (5-86)
  IPR050390 DNA Cytosine-5 Methyltransferase [PTHR10629] (6-86)

Organism: Micromonas pusilla (strain CCMP1545) (NCBI:txid564608)